Protein AF-A0A392T0E7-F1 (afdb_monomer_lite)

Secondary structure (DSSP, 8-state):
---HHHHHHHS-PPPP----------PPPPPPPPPPPHHHHHHHHHHHHHHHHHHHHHHHHHHHHHHHHTT-----HHHHHHHH---S-------

Structure (mmCIF, N/CA/C/O backbone):
data_AF-A0A392T0E7-F1
#
_entry.id   AF-A0A392T0E7-F1
#
loop_
_atom_site.group_PDB
_atom_site.id
_atom_site.type_symbol
_atom_site.label_atom_id
_atom_site.label_alt_id
_atom_site.label_comp_id
_atom_site.label_asym_id
_atom_site.label_entity_id
_atom_site.label_seq_id
_atom_site.pdbx_PDB_ins_code
_atom_site.Cartn_x
_atom_site.Cartn_y
_atom_site.Cartn_z
_atom_site.occupancy
_atom_site.B_iso_or_equiv
_atom_site.auth_seq_id
_atom_site.auth_comp_id
_atom_site.auth_asym_id
_atom_site.auth_atom_id
_atom_site.pdbx_PDB_model_num
ATOM 1 N N . VAL A 1 1 ? -30.596 -4.363 -32.293 1.00 55.09 1 VAL A N 1
ATOM 2 C CA . VAL A 1 1 ? -30.457 -5.747 -32.798 1.00 55.09 1 VAL A CA 1
ATOM 3 C C . VAL A 1 1 ? -29.215 -5.769 -33.663 1.00 55.09 1 VAL A C 1
ATOM 5 O O . VAL A 1 1 ? -29.133 -4.956 -34.576 1.00 55.09 1 VAL A O 1
ATOM 8 N N . ILE A 1 2 ? -28.215 -6.571 -33.302 1.00 56.38 2 ILE A N 1
ATOM 9 C CA . ILE A 1 2 ? -27.043 -6.782 -34.157 1.00 56.38 2 ILE A CA 1
ATOM 10 C C . ILE A 1 2 ? -27.529 -7.686 -35.294 1.00 56.38 2 ILE A C 1
ATOM 12 O O . ILE A 1 2 ? -27.953 -8.803 -35.031 1.00 56.38 2 ILE A O 1
ATOM 16 N N . ASP A 1 3 ? -27.576 -7.147 -36.509 1.00 70.56 3 ASP A N 1
ATOM 17 C CA . ASP A 1 3 ? -27.963 -7.867 -37.728 1.00 70.56 3 ASP A CA 1
ATOM 18 C C . ASP A 1 3 ? -26.709 -8.434 -38.412 1.00 70.56 3 ASP A C 1
ATOM 20 O O . ASP A 1 3 ? -25.614 -7.883 -38.255 1.00 70.56 3 ASP A O 1
ATOM 24 N N . ASP A 1 4 ? -26.854 -9.490 -39.208 1.00 67.00 4 ASP A N 1
ATOM 25 C CA . ASP A 1 4 ? -25.753 -10.208 -39.869 1.00 67.00 4 ASP A CA 1
ATOM 26 C C . ASP A 1 4 ? -24.892 -9.278 -40.745 1.00 67.00 4 ASP A C 1
ATOM 28 O O . ASP A 1 4 ? -23.683 -9.464 -40.905 1.00 67.00 4 ASP A O 1
ATOM 32 N N . ARG A 1 5 ? -25.479 -8.180 -41.238 1.00 67.50 5 ARG A N 1
ATOM 33 C CA . ARG A 1 5 ? -24.766 -7.116 -41.967 1.00 67.50 5 ARG A CA 1
ATOM 34 C C . ARG A 1 5 ? -23.740 -6.361 -41.118 1.00 67.50 5 ARG A C 1
ATOM 36 O O . ARG A 1 5 ? -22.766 -5.843 -41.665 1.00 67.50 5 ARG A O 1
ATOM 43 N N . HIS A 1 6 ? -23.946 -6.269 -39.805 1.00 70.88 6 HIS A N 1
ATOM 44 C CA . HIS A 1 6 ? -22.992 -5.661 -38.877 1.00 70.88 6 HIS A CA 1
ATOM 45 C C . HIS A 1 6 ? -21.752 -6.549 -38.711 1.00 70.88 6 HIS A C 1
ATOM 47 O O . HIS A 1 6 ? 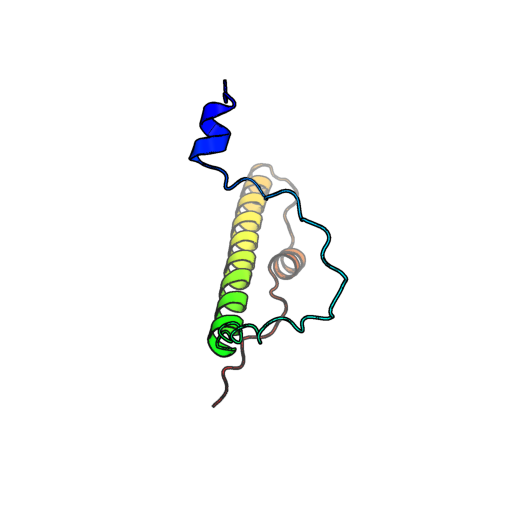-20.630 -6.044 -38.722 1.00 70.88 6 HIS A O 1
ATOM 53 N N . VAL A 1 7 ? -21.949 -7.871 -38.663 1.00 65.44 7 VAL A N 1
ATOM 54 C CA . VAL A 1 7 ? -20.867 -8.862 -38.551 1.00 65.44 7 VAL A CA 1
ATOM 55 C C . VAL A 1 7 ? -19.973 -8.829 -39.791 1.00 65.44 7 VAL A C 1
ATOM 57 O O . VAL A 1 7 ? -18.757 -8.765 -39.656 1.00 65.44 7 VAL A O 1
ATOM 60 N N . VAL A 1 8 ? -20.544 -8.751 -40.997 1.00 67.25 8 VAL A N 1
ATOM 61 C CA . VAL A 1 8 ? -19.759 -8.664 -42.247 1.00 67.25 8 VAL A CA 1
ATOM 62 C C . VAL A 1 8 ? -18.904 -7.391 -42.321 1.00 67.25 8 VAL A C 1
ATOM 64 O O . VAL A 1 8 ? -17.808 -7.414 -42.878 1.00 67.25 8 VAL A O 1
ATOM 67 N N . ARG A 1 9 ? -19.383 -6.268 -41.770 1.00 68.00 9 ARG A N 1
ATOM 68 C CA . ARG A 1 9 ? -18.645 -4.993 -41.807 1.00 68.00 9 ARG A CA 1
ATOM 69 C C . ARG A 1 9 ? -17.517 -4.907 -40.788 1.00 68.00 9 ARG A C 1
ATOM 71 O O . ARG A 1 9 ? -16.520 -4.248 -41.068 1.00 68.00 9 ARG A O 1
ATOM 78 N N . HIS A 1 10 ? -17.690 -5.509 -39.615 1.00 70.38 10 HIS A N 1
ATOM 79 C CA . HIS A 1 10 ? -16.791 -5.283 -38.480 1.00 70.38 10 HIS A CA 1
ATOM 80 C C . HIS A 1 10 ? -15.995 -6.518 -38.057 1.00 70.38 10 HIS A C 1
ATOM 82 O O . HIS A 1 10 ? -14.992 -6.378 -37.359 1.00 70.38 10 HIS A O 1
ATOM 88 N N . CYS A 1 11 ? -16.373 -7.712 -38.510 1.00 68.50 11 CYS A N 1
ATOM 89 C CA . CYS A 1 11 ? -15.646 -8.941 -38.237 1.00 68.50 11 CYS A CA 1
ATOM 90 C C . CYS A 1 11 ? -15.042 -9.481 -39.537 1.00 68.50 11 CYS A C 1
ATOM 92 O O . CYS A 1 11 ? -15.748 -9.741 -40.510 1.00 68.50 11 CYS A O 1
ATOM 94 N N . LYS A 1 12 ? -13.722 -9.707 -39.559 1.00 67.69 12 LYS A N 1
ATOM 95 C CA . LYS A 1 12 ? -13.116 -10.533 -40.608 1.00 67.69 12 LYS A CA 1
ATOM 96 C C . LYS A 1 12 ? -13.566 -11.972 -40.376 1.00 67.69 12 LYS A C 1
ATOM 98 O O . LYS A 1 12 ? -13.104 -12.609 -39.433 1.00 67.69 12 LYS A O 1
ATOM 103 N N . ALA A 1 13 ? -14.485 -12.467 -41.202 1.00 63.75 13 ALA A N 1
ATOM 104 C CA . ALA A 1 13 ? -14.849 -13.877 -41.188 1.00 63.75 13 ALA A CA 1
ATOM 105 C C . ALA A 1 13 ? -13.577 -14.716 -41.383 1.00 63.75 13 ALA A C 1
ATOM 107 O O . ALA A 1 13 ? -12.819 -14.483 -42.328 1.00 63.75 13 ALA A O 1
ATOM 108 N N . LYS A 1 14 ? -13.328 -15.676 -40.484 1.00 59.59 14 LYS A N 1
ATOM 109 C CA . LYS A 1 14 ? -12.342 -16.725 -40.752 1.00 59.59 14 LYS A CA 1
ATOM 110 C C . LYS A 1 14 ? -12.825 -17.466 -41.996 1.00 59.59 14 LYS A C 1
ATOM 112 O O . LYS A 1 14 ? -13.946 -17.971 -42.003 1.00 59.59 14 LYS A O 1
ATOM 117 N N . GLN A 1 15 ? -12.014 -17.479 -43.053 1.00 56.09 15 GLN A N 1
ATOM 118 C CA . GLN A 1 15 ? -12.282 -18.362 -44.183 1.00 56.09 15 GLN A CA 1
ATOM 119 C C . GLN A 1 15 ? -12.329 -19.806 -43.662 1.00 56.09 15 GLN A C 1
ATOM 121 O O . GLN A 1 15 ? -11.529 -20.142 -42.784 1.00 56.09 15 GLN A O 1
ATOM 126 N N . PRO A 1 16 ? -13.252 -20.649 -44.156 1.00 46.78 16 PRO A N 1
ATOM 127 C CA . PRO A 1 16 ? -13.178 -22.074 -43.894 1.00 46.78 16 PRO A CA 1
ATOM 128 C C . PRO A 1 16 ? -11.847 -22.573 -44.453 1.00 46.78 16 PRO A C 1
ATOM 130 O O . PRO A 1 16 ? -11.563 -22.439 -45.643 1.00 46.78 16 PRO A O 1
ATOM 133 N N . GLU A 1 17 ? -11.017 -23.068 -43.546 1.00 43.72 17 GLU A N 1
ATOM 134 C CA . GLU A 1 17 ? -9.707 -23.636 -43.813 1.00 43.72 17 GLU A CA 1
ATOM 135 C C . GLU A 1 17 ? -9.874 -24.752 -44.854 1.00 43.72 17 GLU A C 1
ATOM 137 O O . GLU A 1 17 ? -10.478 -25.792 -44.584 1.00 43.72 17 GLU A O 1
ATOM 142 N N . GLN A 1 18 ? -9.397 -24.527 -46.082 1.00 43.41 18 GLN A N 1
ATOM 143 C CA . GLN A 1 18 ? -9.113 -25.645 -46.970 1.00 43.41 18 GLN A CA 1
ATOM 144 C C . GLN A 1 18 ? -7.999 -26.433 -46.289 1.00 43.41 18 GLN A C 1
ATOM 146 O O . GLN A 1 18 ? -6.886 -25.929 -46.164 1.00 43.41 18 GLN A O 1
ATOM 151 N N . GLN A 1 19 ? -8.322 -27.641 -45.826 1.00 48.31 19 GLN A N 1
ATOM 152 C CA . GLN A 1 19 ? -7.353 -28.608 -45.324 1.00 48.31 19 GLN A CA 1
ATOM 153 C C . GLN A 1 19 ? -6.313 -28.875 -46.421 1.00 48.31 19 GLN A C 1
ATOM 155 O O . GLN A 1 19 ? -6.523 -29.688 -47.320 1.00 48.31 19 GLN A O 1
ATOM 160 N N . GLN A 1 20 ? -5.207 -28.137 -46.375 1.00 43.75 20 GLN A N 1
ATOM 161 C CA . GLN A 1 20 ? -3.965 -28.508 -47.034 1.00 43.75 20 GLN A CA 1
ATOM 162 C C . GLN A 1 20 ? -3.227 -29.506 -46.133 1.00 43.75 20 GLN A C 1
ATOM 164 O O . GLN A 1 20 ? -3.353 -29.415 -44.911 1.00 43.75 20 GLN A O 1
ATOM 169 N N . PRO A 1 21 ? -2.490 -30.474 -46.710 1.00 42.78 21 PRO A N 1
ATOM 170 C CA . PRO A 1 21 ? -1.732 -31.436 -45.925 1.00 42.78 21 PRO A CA 1
ATOM 171 C C . PRO A 1 21 ? -0.773 -30.694 -44.994 1.00 42.78 21 PRO A C 1
ATOM 173 O O . PRO A 1 21 ? -0.078 -29.779 -45.433 1.00 42.78 21 PRO A O 1
ATOM 176 N N . GLU A 1 22 ? -0.768 -31.103 -43.729 1.00 47.56 22 GLU A N 1
ATOM 177 C CA . GLU A 1 22 ? 0.039 -30.579 -42.630 1.00 47.56 22 GLU A CA 1
ATOM 178 C C . GLU A 1 22 ? 1.538 -30.664 -42.976 1.00 47.56 22 GLU A C 1
ATOM 180 O O . GLU A 1 22 ? 2.220 -31.646 -42.695 1.00 47.56 22 GLU A O 1
ATOM 185 N N . GLN A 1 23 ? 2.055 -29.644 -43.662 1.00 43.12 23 GLN A N 1
ATOM 186 C CA . GLN A 1 23 ? 3.470 -29.312 -43.605 1.00 43.12 23 GLN A CA 1
ATOM 187 C C . GLN A 1 23 ? 3.670 -28.575 -42.286 1.00 43.12 23 GLN A C 1
ATOM 189 O O . GLN A 1 23 ? 3.012 -27.561 -42.055 1.00 43.12 23 GLN A O 1
ATOM 194 N N . GLU A 1 24 ? 4.574 -29.073 -41.438 1.00 50.34 24 GLU A N 1
ATOM 195 C CA . GLU A 1 24 ? 5.132 -28.340 -40.299 1.00 50.34 24 GLU A CA 1
ATOM 196 C C . GLU A 1 24 ? 5.805 -27.061 -40.813 1.00 50.34 24 GLU A C 1
ATOM 198 O O . GLU A 1 24 ? 7.021 -26.968 -40.990 1.00 50.34 24 GLU A O 1
ATOM 203 N N . GLN A 1 25 ? 4.994 -26.057 -41.123 1.00 47.06 25 GLN A N 1
ATOM 204 C CA . GLN A 1 25 ? 5.460 -24.747 -41.497 1.00 47.06 25 GLN A CA 1
ATOM 205 C C . GLN A 1 25 ? 5.811 -24.053 -40.194 1.00 47.06 25 GLN A C 1
ATOM 207 O O . GLN A 1 25 ? 4.970 -23.452 -39.526 1.00 47.06 25 GLN A O 1
ATOM 212 N N . GLN A 1 26 ? 7.074 -24.224 -39.810 1.00 54.78 26 GLN A N 1
ATOM 213 C CA . GLN A 1 26 ? 7.706 -23.516 -38.713 1.00 54.78 26 GLN A CA 1
ATOM 214 C C . GLN A 1 26 ? 7.326 -22.037 -38.836 1.00 54.78 26 GLN A C 1
ATOM 216 O O . GLN A 1 26 ? 7.630 -21.391 -39.844 1.00 54.78 26 GLN A O 1
ATOM 221 N N . ALA A 1 27 ? 6.563 -21.544 -37.856 1.00 48.47 27 ALA A N 1
ATOM 222 C CA . ALA A 1 27 ? 6.060 -20.182 -37.876 1.00 48.47 27 ALA A CA 1
ATOM 223 C C . ALA A 1 27 ? 7.245 -19.221 -38.082 1.00 48.47 27 ALA A C 1
ATOM 225 O O . ALA A 1 27 ? 8.299 -19.432 -37.469 1.00 48.47 27 ALA A O 1
ATOM 226 N N . PRO A 1 28 ? 7.114 -18.192 -38.943 1.00 65.12 28 PRO A N 1
ATOM 227 C CA . PRO A 1 28 ? 8.155 -17.184 -39.089 1.00 65.12 28 PRO A CA 1
ATOM 228 C C . PRO A 1 28 ? 8.538 -16.673 -37.696 1.00 65.12 28 PRO A C 1
ATOM 230 O O . PRO A 1 28 ? 7.635 -16.489 -36.872 1.00 65.12 28 PRO A O 1
ATOM 233 N N . PRO A 1 29 ? 9.842 -16.486 -37.409 1.00 63.12 29 PRO A N 1
ATOM 234 C CA . PRO A 1 29 ? 10.296 -16.101 -36.083 1.00 63.12 29 PRO A CA 1
ATOM 235 C C . PRO A 1 29 ? 9.506 -14.873 -35.652 1.00 63.12 29 PRO A C 1
ATOM 237 O O . PRO A 1 29 ? 9.534 -13.835 -36.319 1.00 63.12 29 PRO A O 1
ATOM 240 N N . HIS A 1 30 ? 8.733 -15.027 -34.577 1.00 57.47 30 HIS A N 1
ATOM 241 C CA . HIS A 1 30 ? 8.002 -13.916 -33.997 1.00 57.47 30 HIS A CA 1
ATOM 242 C C . HIS A 1 30 ? 9.033 -12.818 -33.713 1.00 57.47 30 HIS A C 1
ATOM 244 O O . HIS A 1 30 ? 10.089 -13.133 -33.149 1.00 57.47 30 HIS A O 1
ATOM 250 N N . PRO A 1 31 ? 8.791 -11.557 -34.112 1.00 63.22 31 PRO A N 1
ATOM 251 C CA . PRO A 1 31 ? 9.647 -10.476 -33.654 1.00 63.22 31 PRO A CA 1
ATOM 252 C C . PRO A 1 31 ? 9.690 -10.567 -32.131 1.00 63.22 31 PRO A C 1
ATOM 254 O O . PRO A 1 31 ? 8.638 -10.690 -31.499 1.00 63.22 31 PRO A O 1
ATOM 257 N N . ALA A 1 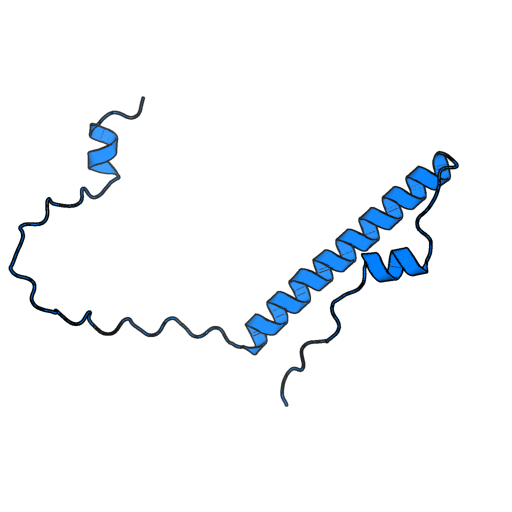32 ? 10.898 -10.605 -31.564 1.00 67.06 32 ALA A N 1
ATOM 258 C CA . ALA A 1 32 ? 11.075 -10.676 -30.124 1.00 67.06 32 ALA A CA 1
ATOM 259 C C . ALA A 1 32 ? 10.206 -9.583 -29.497 1.00 67.06 32 ALA A C 1
ATOM 261 O O . ALA A 1 32 ? 10.353 -8.406 -29.839 1.00 67.06 32 ALA A O 1
ATOM 262 N N . SER A 1 33 ? 9.251 -9.984 -28.652 1.00 62.28 33 SER A N 1
ATOM 263 C CA . SER A 1 33 ? 8.432 -9.041 -27.897 1.00 62.28 33 SER A CA 1
ATOM 264 C C . SER A 1 33 ? 9.366 -8.014 -27.261 1.00 62.28 33 SER A C 1
ATOM 266 O O . SER A 1 33 ? 10.411 -8.425 -26.745 1.00 62.28 33 SER A O 1
ATOM 268 N N . PRO A 1 34 ? 9.049 -6.707 -27.306 1.00 69.31 34 PRO A N 1
ATOM 269 C CA . PRO A 1 34 ? 9.917 -5.706 -26.709 1.00 69.31 34 PRO A CA 1
ATOM 270 C C . PRO A 1 34 ? 10.164 -6.096 -25.253 1.00 69.31 34 PRO A C 1
ATOM 272 O O . PRO A 1 34 ? 9.224 -6.218 -24.464 1.00 69.31 34 PRO A O 1
ATOM 275 N N . SER A 1 35 ? 11.424 -6.377 -24.923 1.00 73.00 35 SER A N 1
ATOM 276 C CA . SER A 1 35 ? 11.818 -6.704 -23.562 1.00 73.00 35 SER A CA 1
ATOM 277 C C . SER A 1 35 ? 11.586 -5.460 -22.719 1.00 73.00 35 SER A C 1
ATOM 279 O O . SER A 1 35 ? 12.186 -4.415 -22.975 1.00 73.00 35 SER A O 1
ATOM 281 N N . ILE A 1 36 ? 10.677 -5.556 -21.753 1.00 78.25 36 ILE A N 1
ATOM 282 C CA . ILE A 1 36 ? 10.439 -4.477 -20.799 1.00 78.25 36 ILE A CA 1
ATOM 283 C C . ILE A 1 36 ? 11.725 -4.299 -19.993 1.00 78.25 36 ILE A C 1
ATOM 285 O O . ILE A 1 36 ? 12.284 -5.277 -19.496 1.00 78.25 36 ILE A O 1
ATOM 289 N N . ASP A 1 37 ? 12.186 -3.056 -19.879 1.00 86.06 37 ASP A N 1
ATOM 290 C CA . ASP A 1 37 ? 13.315 -2.710 -19.026 1.00 86.06 37 ASP A CA 1
ATOM 291 C C . ASP A 1 37 ? 13.037 -3.170 -17.583 1.00 86.06 37 ASP A C 1
ATOM 293 O O . ASP A 1 37 ? 12.009 -2.827 -16.988 1.00 86.06 37 ASP A O 1
ATOM 297 N N . LEU A 1 38 ? 13.931 -3.997 -17.035 1.00 85.69 38 LEU A N 1
ATOM 298 C CA . LEU A 1 38 ? 13.738 -4.628 -15.728 1.00 85.69 38 LEU A CA 1
ATOM 299 C C . LEU A 1 38 ? 13.649 -3.584 -14.606 1.00 85.69 38 LEU A C 1
ATOM 301 O O . LEU A 1 38 ? 12.891 -3.774 -13.654 1.00 85.69 38 LEU A O 1
ATOM 305 N N . THR A 1 39 ? 14.363 -2.465 -14.731 1.00 86.25 39 THR A N 1
ATOM 306 C CA . THR A 1 39 ? 14.310 -1.357 -13.772 1.00 86.25 39 THR A CA 1
ATOM 307 C C . THR A 1 39 ? 12.935 -0.698 -13.779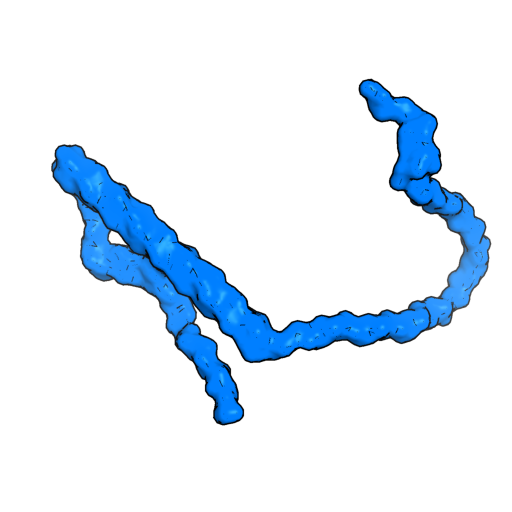 1.00 86.25 39 THR A C 1
ATOM 309 O O . THR A 1 39 ? 12.337 -0.522 -12.715 1.00 86.25 39 THR A O 1
ATOM 312 N N . LEU A 1 40 ? 12.382 -0.406 -14.960 1.00 85.56 40 LEU A N 1
ATOM 313 C CA . LEU A 1 40 ? 11.028 0.135 -15.106 1.00 85.56 40 LEU A CA 1
ATOM 314 C C . LEU A 1 40 ? 9.965 -0.835 -14.589 1.00 85.56 40 LEU A C 1
ATOM 316 O O . LEU A 1 40 ? 9.033 -0.414 -13.904 1.00 85.56 40 LEU A O 1
ATOM 320 N N . GLN A 1 41 ? 10.106 -2.129 -14.879 1.00 86.50 41 GLN A N 1
ATOM 321 C CA . GLN A 1 41 ? 9.194 -3.151 -14.371 1.00 86.50 41 GLN A CA 1
ATOM 322 C C . GLN A 1 41 ? 9.226 -3.216 -12.837 1.00 86.50 41 GLN A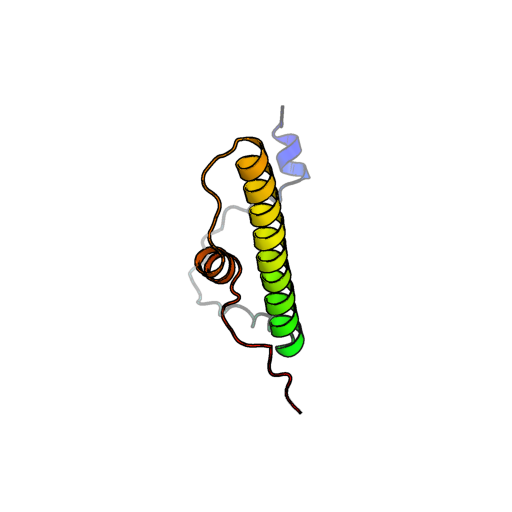 C 1
ATOM 324 O O . GLN A 1 41 ? 8.177 -3.202 -12.195 1.00 86.50 41 GLN A O 1
ATOM 329 N N . THR A 1 42 ? 10.421 -3.247 -12.247 1.00 86.12 42 THR A N 1
ATOM 330 C CA . THR A 1 42 ? 10.599 -3.329 -10.790 1.00 86.12 42 THR A CA 1
ATOM 331 C C . THR A 1 42 ? 10.076 -2.068 -10.100 1.00 86.12 42 THR A C 1
ATOM 333 O O . THR A 1 42 ? 9.404 -2.151 -9.072 1.00 86.12 42 THR A O 1
ATOM 336 N N . TRP A 1 43 ? 10.319 -0.894 -10.690 1.00 84.94 43 TRP A N 1
ATOM 337 C CA . TRP A 1 43 ? 9.766 0.368 -10.209 1.00 84.94 43 TRP A CA 1
ATOM 338 C C . TRP A 1 43 ? 8.234 0.367 -10.235 1.00 84.94 43 TRP A C 1
ATOM 340 O O . TRP A 1 43 ? 7.611 0.733 -9.239 1.00 84.94 43 TRP A O 1
ATOM 350 N N . LEU A 1 44 ? 7.629 -0.098 -11.334 1.00 89.31 44 LEU A N 1
ATOM 351 C CA . LEU A 1 44 ? 6.176 -0.149 -11.486 1.00 89.31 44 LEU A CA 1
ATOM 352 C C . LEU A 1 44 ? 5.523 -0.994 -10.389 1.00 89.31 44 LEU A C 1
ATOM 354 O O . LEU A 1 44 ? 4.591 -0.521 -9.741 1.00 89.31 44 LEU A O 1
ATOM 358 N N . TYR A 1 45 ? 6.016 -2.215 -10.165 1.00 86.44 45 TYR A N 1
ATOM 359 C CA . TYR A 1 45 ? 5.464 -3.099 -9.135 1.00 86.44 45 TYR A CA 1
ATOM 360 C C . TYR A 1 45 ? 5.641 -2.522 -7.734 1.00 86.44 45 TYR A C 1
ATOM 362 O O . TYR A 1 45 ? 4.696 -2.494 -6.950 1.00 86.44 45 TYR A O 1
ATOM 370 N N . HIS A 1 46 ? 6.812 -1.960 -7.439 1.00 85.19 46 HIS A N 1
ATOM 371 C CA . HIS A 1 46 ? 7.028 -1.331 -6.143 1.00 85.19 46 HIS A CA 1
ATOM 372 C C . HIS A 1 46 ? 6.081 -0.154 -5.897 1.00 85.19 46 HIS A C 1
ATOM 374 O O . HIS A 1 46 ? 5.457 -0.068 -4.843 1.00 85.19 46 HIS A O 1
ATOM 380 N N . THR A 1 47 ? 5.938 0.755 -6.863 1.00 87.88 47 THR A N 1
ATOM 381 C CA . THR A 1 47 ? 5.004 1.878 -6.729 1.00 87.88 47 THR A CA 1
ATOM 382 C C . THR A 1 47 ? 3.562 1.393 -6.618 1.00 87.88 47 THR A C 1
ATOM 384 O O . THR A 1 47 ? 2.789 1.961 -5.843 1.00 87.88 47 THR A O 1
ATOM 387 N N . TRP A 1 48 ? 3.194 0.353 -7.368 1.00 89.19 48 TRP A N 1
ATOM 388 C CA . TRP A 1 48 ? 1.856 -0.218 -7.329 1.00 89.19 48 TRP A CA 1
ATOM 389 C C . TRP A 1 48 ? 1.494 -0.676 -5.929 1.00 89.19 48 TRP A C 1
ATOM 391 O O . TRP A 1 48 ? 0.545 -0.146 -5.344 1.00 89.19 48 TRP A O 1
ATOM 401 N N . ASP A 1 49 ? 2.236 -1.622 -5.363 1.00 87.19 49 ASP A N 1
ATOM 402 C CA . ASP A 1 49 ? 1.805 -2.149 -4.087 1.00 87.19 49 ASP A CA 1
ATOM 403 C C . ASP A 1 49 ? 2.173 -1.220 -2.890 1.00 87.19 49 ASP A C 1
ATOM 405 O O . ASP A 1 49 ? 1.502 -1.290 -1.857 1.00 87.19 49 ASP A O 1
ATOM 409 N N . GLN A 1 50 ? 3.089 -0.242 -3.042 1.00 87.12 50 GLN A N 1
ATOM 410 C CA . GLN A 1 50 ? 3.212 0.881 -2.093 1.00 87.12 50 GLN A CA 1
ATOM 411 C C . GLN A 1 50 ? 1.896 1.674 -2.030 1.00 87.12 50 GLN A C 1
ATOM 413 O O . GLN A 1 50 ? 1.419 2.015 -0.945 1.00 87.12 50 GLN A O 1
ATOM 418 N N . ASN A 1 51 ? 1.262 1.937 -3.179 1.00 91.75 51 ASN A N 1
ATOM 419 C CA . ASN A 1 51 ? -0.062 2.561 -3.210 1.00 91.75 51 ASN A CA 1
ATOM 420 C C . ASN A 1 51 ? -1.131 1.658 -2.578 1.00 91.75 51 ASN A C 1
ATOM 422 O O . ASN A 1 51 ? -1.995 2.160 -1.860 1.00 91.75 51 ASN A O 1
ATOM 426 N N . ALA A 1 52 ? -1.058 0.339 -2.783 1.00 89.56 52 ALA A N 1
ATOM 427 C CA . ALA A 1 52 ? -1.968 -0.606 -2.136 1.00 89.56 52 ALA A CA 1
ATOM 428 C C . ALA A 1 52 ? -1.823 -0.593 -0.603 1.00 89.56 52 ALA A C 1
ATOM 430 O O . ALA A 1 52 ? -2.829 -0.571 0.106 1.00 89.56 52 ALA A O 1
ATOM 431 N N . ALA A 1 53 ? -0.593 -0.550 -0.083 1.00 89.12 53 ALA A N 1
ATOM 432 C CA . ALA A 1 53 ? -0.316 -0.425 1.347 1.00 89.12 53 ALA A CA 1
ATOM 433 C C . ALA A 1 53 ? -0.849 0.900 1.919 1.00 89.12 53 ALA A C 1
ATOM 435 O O . ALA A 1 53 ? -1.537 0.896 2.938 1.00 89.12 53 ALA A O 1
ATOM 436 N N . ASN A 1 54 ? -0.621 2.021 1.226 1.00 91.56 54 ASN A N 1
ATOM 437 C CA . ASN A 1 54 ? -1.157 3.328 1.620 1.00 91.56 54 ASN A CA 1
ATOM 438 C C . ASN A 1 54 ? -2.692 3.334 1.661 1.00 91.56 54 ASN A C 1
ATOM 440 O O . ASN A 1 54 ? -3.293 3.873 2.590 1.00 91.56 54 ASN A O 1
ATOM 444 N N . TYR A 1 55 ? -3.334 2.720 0.665 1.00 92.69 55 TYR A N 1
ATOM 445 C CA . TYR A 1 55 ? -4.789 2.615 0.610 1.00 92.69 55 TYR A CA 1
ATOM 446 C C . TYR A 1 55 ? -5.350 1.771 1.764 1.00 92.69 55 TYR A C 1
ATOM 448 O O . TYR A 1 55 ? -6.315 2.187 2.413 1.00 92.69 55 TYR A O 1
ATOM 456 N N . ARG A 1 56 ? -4.721 0.624 2.067 1.00 92.31 56 ARG A N 1
ATOM 457 C CA . ARG A 1 56 ? -5.059 -0.191 3.247 1.00 92.31 56 ARG A CA 1
ATOM 458 C C . ARG A 1 56 ? -4.933 0.623 4.534 1.00 92.31 56 ARG A C 1
ATOM 460 O O . ARG A 1 56 ? -5.867 0.630 5.332 1.00 92.31 56 ARG A O 1
ATOM 467 N N . ALA A 1 57 ? -3.860 1.403 4.677 1.00 92.56 57 ALA A N 1
ATOM 468 C CA . ALA A 1 57 ? -3.620 2.201 5.877 1.00 92.56 57 ALA A CA 1
ATOM 469 C C . ALA A 1 57 ? -4.698 3.268 6.078 1.00 92.56 57 ALA A C 1
ATOM 471 O O . ALA A 1 57 ? -5.256 3.393 7.168 1.00 92.56 57 ALA A O 1
ATOM 472 N N . MET A 1 58 ? -5.043 3.997 5.015 1.00 94.75 58 MET A N 1
ATOM 473 C CA . MET A 1 58 ? -6.106 5.003 5.053 1.00 94.75 58 MET A CA 1
ATOM 474 C C . MET A 1 58 ? -7.472 4.393 5.371 1.00 94.75 58 MET A C 1
ATOM 476 O O . MET A 1 58 ? -8.228 4.961 6.159 1.00 94.75 58 MET A O 1
ATOM 480 N N . THR A 1 59 ? -7.772 3.226 4.800 1.00 94.00 59 THR A N 1
ATOM 481 C CA . THR A 1 59 ? -9.024 2.505 5.062 1.00 94.00 59 THR A CA 1
ATOM 482 C C . THR A 1 59 ? -9.097 2.060 6.521 1.00 94.00 59 THR A C 1
ATOM 484 O O . THR A 1 59 ? -10.063 2.383 7.208 1.00 94.00 59 THR A O 1
ATOM 487 N N . ALA A 1 60 ? -8.044 1.420 7.034 1.00 92.38 60 ALA A N 1
ATOM 488 C CA . ALA A 1 60 ? -7.979 0.959 8.418 1.00 92.38 60 ALA A CA 1
ATOM 489 C C . ALA A 1 60 ? -8.061 2.118 9.429 1.00 92.38 60 ALA A C 1
ATOM 491 O O . ALA A 1 60 ? -8.704 1.987 10.472 1.00 92.38 60 ALA A O 1
ATOM 492 N N . LEU A 1 61 ? -7.465 3.279 9.124 1.00 93.44 61 LEU A N 1
ATOM 493 C CA . LEU A 1 61 ? -7.615 4.486 9.944 1.00 93.44 61 LEU A CA 1
ATOM 494 C C . LEU A 1 61 ? -9.057 4.994 9.943 1.00 93.44 61 LEU A C 1
ATOM 496 O O . LEU A 1 61 ? -9.594 5.313 11.002 1.00 93.44 61 LEU A O 1
ATOM 500 N N . HIS A 1 62 ? -9.691 5.055 8.772 1.00 94.75 62 HIS A N 1
ATOM 501 C CA . HIS A 1 62 ? -11.082 5.482 8.654 1.00 94.75 62 HIS A CA 1
ATOM 502 C C . HIS A 1 62 ? -12.029 4.559 9.434 1.00 94.75 62 HIS A C 1
ATOM 504 O O . HIS A 1 62 ? -12.848 5.039 10.218 1.00 94.75 62 HIS A O 1
ATOM 510 N N . GLU A 1 63 ? -11.861 3.244 9.299 1.00 93.31 63 GLU A N 1
ATOM 511 C CA . GLU A 1 63 ? -12.613 2.247 10.064 1.00 93.31 63 GLU A CA 1
ATOM 512 C C . GLU A 1 63 ? -12.359 2.369 11.569 1.00 93.31 63 GLU A C 1
ATOM 514 O O . GLU A 1 63 ? -13.303 2.330 12.355 1.00 93.31 63 GLU A O 1
ATOM 519 N N . SER A 1 64 ? -11.110 2.592 11.983 1.00 93.19 64 SER A N 1
ATOM 520 C CA . SER A 1 64 ? -10.767 2.776 13.397 1.00 93.19 64 SER A CA 1
ATOM 521 C C . SER A 1 64 ? -11.416 4.032 13.982 1.00 93.19 64 SER A C 1
ATOM 523 O O . SER A 1 64 ? -11.941 3.983 15.091 1.00 93.19 64 SER A O 1
ATOM 525 N N . MET A 1 65 ? -11.449 5.144 13.239 1.00 93.81 65 MET A N 1
ATOM 526 C CA . MET A 1 65 ? -12.146 6.365 13.665 1.00 93.81 65 MET A CA 1
ATOM 527 C C . MET A 1 65 ? -13.659 6.153 13.769 1.00 93.81 65 MET A C 1
ATOM 529 O O . MET A 1 65 ? -14.286 6.631 14.715 1.00 93.81 65 MET A O 1
ATOM 533 N N . TYR A 1 66 ? -14.244 5.416 12.824 1.00 95.19 66 TYR A N 1
ATOM 534 C CA . TYR A 1 66 ? -15.658 5.059 12.871 1.00 95.19 66 TYR A CA 1
ATOM 535 C C . TYR A 1 66 ? -15.976 4.188 14.094 1.00 95.19 66 TYR A C 1
ATOM 537 O O . TYR A 1 66 ? -16.907 4.488 14.841 1.00 95.19 66 TYR A O 1
ATOM 545 N N . GLN A 1 67 ? -15.160 3.167 14.362 1.00 95.31 67 GLN A N 1
ATOM 546 C CA . GLN A 1 67 ? -15.323 2.317 15.542 1.00 95.31 67 GLN A CA 1
ATOM 547 C C . GLN A 1 67 ? -15.118 3.089 16.842 1.00 95.31 67 GLN A C 1
ATOM 549 O O . GLN A 1 67 ? -15.884 2.900 17.782 1.00 95.31 67 GLN A O 1
ATOM 554 N N . LEU A 1 68 ? -14.157 4.015 16.893 1.00 94.06 68 LEU A N 1
ATOM 555 C CA . LEU A 1 68 ? -13.967 4.894 18.045 1.00 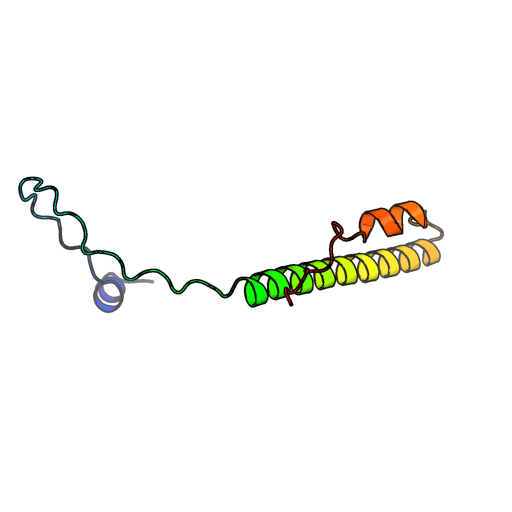94.06 68 LEU A CA 1
ATOM 556 C C . LEU A 1 68 ? -15.236 5.703 18.347 1.00 94.06 68 LEU A C 1
ATOM 558 O O . LEU A 1 68 ? -15.638 5.799 19.506 1.00 94.06 68 LEU A O 1
ATOM 562 N N . HIS A 1 69 ? -15.892 6.244 17.315 1.00 94.75 69 HIS A N 1
ATOM 563 C CA . HIS A 1 69 ? -17.153 6.972 17.470 1.00 94.75 69 HIS A CA 1
ATOM 564 C C . HIS A 1 69 ? -18.277 6.085 18.022 1.00 94.75 69 HIS A C 1
ATOM 566 O O . HIS A 1 69 ? -19.062 6.530 18.858 1.00 94.75 69 HIS A O 1
ATOM 572 N N . LEU A 1 70 ? -18.326 4.823 17.596 1.00 96.69 70 LEU A N 1
ATOM 573 C CA . LEU A 1 70 ? -19.293 3.834 18.072 1.00 96.69 70 LEU A CA 1
ATOM 574 C C . LEU A 1 70 ? -18.917 3.181 19.412 1.00 96.69 70 LEU A C 1
ATOM 576 O O . LEU A 1 70 ? -19.672 2.341 19.896 1.00 96.69 70 LEU A O 1
ATOM 580 N N . GLN A 1 71 ? -17.769 3.534 20.004 1.00 94.62 71 GLN A N 1
ATOM 581 C CA . GLN A 1 71 ? -17.179 2.826 21.151 1.00 94.62 71 GLN A CA 1
ATOM 582 C C . GLN A 1 71 ? -16.980 1.318 20.884 1.00 94.62 71 GLN A C 1
ATOM 584 O O . GLN A 1 71 ? -17.057 0.488 21.790 1.00 94.62 71 GLN A O 1
ATOM 589 N N . GLY A 1 72 ? -16.740 0.966 19.622 1.00 92.12 72 GLY A N 1
ATOM 590 C CA . GLY A 1 72 ? -16.478 -0.388 19.159 1.00 92.12 72 GLY A CA 1
ATOM 591 C C . GLY A 1 72 ? -15.010 -0.807 19.307 1.00 92.12 72 GLY A C 1
ATOM 592 O O . GLY A 1 72 ? -14.142 0.000 19.653 1.00 92.12 72 GLY A O 1
ATOM 593 N N . PRO A 1 73 ? -14.706 -2.086 19.035 1.00 91.56 73 PRO A N 1
ATOM 594 C CA . PRO A 1 73 ? -13.336 -2.576 19.020 1.00 91.56 73 PRO A CA 1
ATOM 595 C C . PRO A 1 73 ? -12.545 -1.927 17.877 1.00 91.56 73 PRO A C 1
ATOM 597 O O . PRO A 1 73 ? -13.021 -1.832 16.746 1.00 91.56 73 PRO A O 1
ATOM 600 N N . MET A 1 74 ? -11.317 -1.507 18.175 1.00 90.44 74 MET A N 1
ATOM 601 C CA . MET A 1 74 ? -10.382 -0.945 17.199 1.00 90.44 74 MET A CA 1
ATOM 602 C C . MET A 1 74 ? -9.274 -1.945 16.883 1.00 90.44 74 MET A C 1
ATOM 604 O O . MET A 1 74 ? -8.899 -2.764 17.727 1.00 90.44 74 MET A O 1
ATOM 608 N N . MET A 1 75 ? -8.720 -1.839 15.677 1.00 89.81 75 MET A N 1
ATOM 609 C CA . MET A 1 75 ? -7.500 -2.552 15.317 1.00 89.81 75 MET A CA 1
ATOM 610 C C . MET A 1 75 ? -6.364 -2.109 16.248 1.00 89.81 75 MET A C 1
ATOM 612 O O . MET A 1 75 ? -6.164 -0.914 16.475 1.00 89.81 75 MET A O 1
ATOM 616 N N . ASN A 1 76 ? -5.633 -3.067 16.819 1.00 90.12 76 ASN A N 1
ATOM 617 C CA . ASN A 1 76 ? -4.481 -2.745 17.655 1.00 90.12 76 ASN A CA 1
ATOM 618 C C . ASN A 1 76 ? -3.270 -2.357 16.775 1.00 90.12 76 ASN A C 1
ATOM 620 O O . ASN A 1 76 ? -3.238 -2.685 15.585 1.00 90.12 76 ASN A O 1
ATOM 624 N N . PRO A 1 77 ? -2.260 -1.657 17.324 1.00 87.75 77 PRO A N 1
ATOM 625 C CA . PRO A 1 77 ? -1.117 -1.220 16.525 1.00 87.75 77 PRO A CA 1
ATOM 626 C C . PRO A 1 77 ? -0.357 -2.365 15.821 1.00 87.75 77 PRO A C 1
ATOM 628 O O . PRO A 1 77 ? -0.048 -2.209 14.640 1.00 87.75 77 PRO A O 1
ATOM 631 N N . PRO A 1 78 ? -0.078 -3.523 16.459 1.00 89.06 78 PRO A N 1
ATOM 632 C CA . PRO A 1 78 ? 0.538 -4.665 15.772 1.00 89.06 78 PRO A CA 1
ATOM 633 C C . PRO A 1 78 ? -0.247 -5.166 14.553 1.00 89.06 78 PRO A C 1
ATOM 635 O O . PRO A 1 78 ? 0.338 -5.360 13.487 1.00 89.06 78 PRO A O 1
ATOM 638 N N . ASP A 1 79 ? -1.564 -5.318 14.688 1.00 88.38 79 ASP A N 1
ATOM 639 C CA . ASP A 1 79 ? -2.446 -5.768 13.610 1.00 88.38 79 ASP A CA 1
ATOM 640 C C . ASP A 1 79 ? -2.512 -4.730 12.490 1.00 88.38 79 ASP A C 1
ATOM 642 O O . ASP A 1 79 ? -2.513 -5.087 11.315 1.00 88.38 79 ASP A O 1
ATOM 646 N N . PHE A 1 80 ? -2.476 -3.441 12.838 1.00 88.06 80 PHE A N 1
ATOM 647 C CA . PHE A 1 80 ? -2.391 -2.353 11.868 1.00 88.06 80 PHE A CA 1
ATOM 648 C C . PHE A 1 80 ? -1.095 -2.415 11.061 1.00 88.06 80 PHE A C 1
ATOM 650 O O . PHE A 1 80 ? -1.120 -2.301 9.836 1.00 88.06 80 PHE A O 1
ATOM 657 N N . HIS A 1 81 ? 0.044 -2.639 11.714 1.00 84.75 81 HIS A N 1
ATOM 658 C CA . HIS A 1 81 ? 1.308 -2.814 11.005 1.00 84.75 81 HIS A CA 1
ATOM 659 C C . HIS A 1 81 ? 1.286 -4.055 10.111 1.00 84.75 81 HIS A C 1
ATOM 661 O O . HIS A 1 81 ? 1.687 -3.965 8.957 1.00 84.75 81 HIS A O 1
ATOM 667 N N . ALA A 1 82 ? 0.764 -5.186 10.588 1.00 86.00 82 ALA A N 1
ATOM 668 C CA . ALA A 1 82 ? 0.656 -6.404 9.787 1.00 86.00 82 ALA A CA 1
ATOM 669 C C . ALA A 1 82 ? -0.286 -6.240 8.579 1.00 86.00 82 ALA A C 1
ATOM 671 O O . ALA A 1 82 ? 0.042 -6.683 7.481 1.00 86.00 82 ALA A O 1
ATOM 672 N N . HIS A 1 83 ? -1.421 -5.562 8.758 1.00 83.19 83 HIS A N 1
ATOM 673 C CA . HIS A 1 83 ? -2.402 -5.293 7.704 1.00 83.19 83 HIS A CA 1
ATOM 674 C C . HIS A 1 83 ? -1.851 -4.372 6.605 1.00 83.19 83 HIS A C 1
ATOM 676 O O . HIS A 1 83 ? -2.134 -4.549 5.417 1.00 83.19 83 HIS A O 1
ATOM 682 N N . ASN A 1 84 ? -1.042 -3.388 7.000 1.00 83.62 84 ASN A N 1
ATOM 683 C CA . ASN A 1 84 ? -0.471 -2.398 6.089 1.00 83.62 84 ASN A CA 1
ATOM 684 C C . ASN A 1 84 ? 0.910 -2.777 5.565 1.00 83.62 84 ASN A C 1
ATOM 686 O O . ASN A 1 84 ? 1.413 -2.109 4.661 1.00 83.62 84 ASN A O 1
ATOM 690 N N . ASN A 1 85 ? 1.520 -3.826 6.118 1.00 75.44 85 ASN A N 1
ATOM 691 C CA . ASN A 1 85 ? 2.883 -4.181 5.787 1.00 75.44 85 ASN A CA 1
ATOM 692 C C . ASN A 1 85 ? 3.036 -4.493 4.297 1.00 75.44 85 ASN A C 1
ATOM 694 O O . ASN A 1 85 ? 2.223 -5.164 3.655 1.00 75.44 85 ASN A O 1
ATOM 698 N N . TRP A 1 86 ? 4.133 -3.963 3.779 1.00 69.31 86 TRP A N 1
ATOM 699 C CA . TRP A 1 86 ? 4.704 -4.266 2.482 1.00 69.31 86 TRP A CA 1
ATOM 700 C C . TRP A 1 86 ? 5.469 -5.593 2.568 1.00 69.31 86 TRP A C 1
ATOM 702 O O . TRP A 1 86 ? 6.187 -5.776 3.557 1.00 69.31 86 TRP A O 1
ATOM 712 N N . PRO A 1 87 ? 5.379 -6.514 1.589 1.00 61.16 87 PRO A N 1
ATOM 713 C CA . PRO A 1 87 ? 6.368 -7.579 1.473 1.00 61.16 87 PRO A CA 1
ATOM 714 C C . PRO A 1 87 ? 7.718 -6.916 1.174 1.00 61.16 87 PRO A C 1
ATOM 716 O O . PRO A 1 87 ? 7.981 -6.460 0.066 1.00 61.16 87 PRO A O 1
ATOM 719 N N . GLY A 1 88 ? 8.523 -6.763 2.225 1.00 64.69 88 GLY A N 1
ATOM 720 C CA . GLY A 1 88 ? 9.803 -6.069 2.205 1.00 64.69 88 GLY A CA 1
ATOM 721 C C . GLY A 1 88 ? 10.720 -6.591 1.107 1.00 64.69 88 GLY A C 1
ATOM 722 O O . GLY A 1 88 ? 11.176 -7.721 1.177 1.00 64.69 88 GLY A O 1
ATOM 723 N N . ASP A 1 89 ? 10.945 -5.764 0.093 1.00 58.16 89 ASP A N 1
ATOM 724 C CA . ASP A 1 89 ? 12.211 -5.065 -0.115 1.00 58.16 89 ASP A CA 1
ATOM 725 C C . ASP A 1 89 ? 11.965 -3.836 -1.003 1.00 58.16 89 ASP A C 1
ATOM 727 O O . ASP A 1 89 ? 11.044 -3.799 -1.826 1.00 58.16 89 ASP A O 1
ATOM 731 N N . ARG A 1 90 ? 12.772 -2.788 -0.817 1.00 59.44 90 ARG A N 1
ATOM 732 C CA . ARG A 1 90 ? 12.843 -1.693 -1.791 1.00 59.44 90 ARG A CA 1
ATOM 733 C C . ARG A 1 90 ? 13.537 -2.245 -3.043 1.00 59.44 90 ARG A C 1
ATOM 735 O O . ARG A 1 90 ? 14.531 -2.952 -2.876 1.00 59.44 90 ARG A O 1
ATOM 742 N N . PRO A 1 91 ? 13.094 -1.907 -4.268 1.00 59.66 91 PRO A N 1
ATOM 743 C CA . PRO A 1 91 ? 13.830 -2.215 -5.480 1.00 59.66 91 PRO A CA 1
ATOM 744 C C . PRO A 1 91 ? 15.290 -1.829 -5.307 1.00 59.66 91 PRO A C 1
ATOM 746 O O . PRO A 1 91 ? 15.603 -0.663 -5.044 1.00 59.66 91 PRO A O 1
ATOM 749 N N . GLN A 1 92 ? 16.177 -2.809 -5.421 1.00 63.19 92 GLN A N 1
ATOM 750 C CA . GLN A 1 92 ? 17.589 -2.529 -5.589 1.00 63.19 92 GLN A CA 1
ATOM 751 C C . GLN A 1 92 ? 17.765 -2.118 -7.046 1.00 63.19 92 GLN A C 1
ATOM 753 O O . GLN A 1 92 ? 17.747 -2.950 -7.951 1.00 63.19 92 GLN A O 1
ATOM 758 N N . PHE A 1 93 ? 17.845 -0.814 -7.278 1.00 66.62 93 PHE A N 1
ATOM 759 C CA . PHE A 1 93 ? 18.308 -0.293 -8.554 1.00 66.62 93 PHE A CA 1
ATOM 760 C C . PHE A 1 93 ? 19.821 -0.554 -8.604 1.00 66.62 93 PHE A C 1
ATOM 762 O O . PHE A 1 93 ? 20.5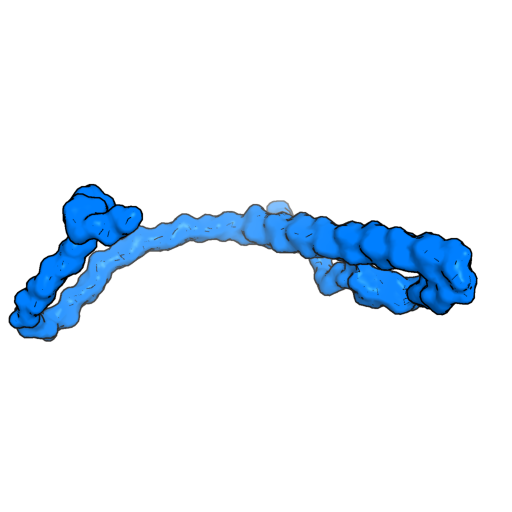18 -0.202 -7.652 1.00 66.62 93 PHE A O 1
ATOM 769 N N . GLY A 1 94 ? 20.300 -1.259 -9.635 1.00 69.94 94 GLY A N 1
ATOM 770 C CA . GLY A 1 94 ? 21.735 -1.519 -9.829 1.00 69.94 94 GLY A CA 1
ATOM 771 C C . GLY A 1 94 ? 22.556 -0.225 -9.948 1.00 69.94 94 GLY A C 1
ATOM 772 O O . GLY A 1 94 ? 21.963 0.839 -10.119 1.00 69.94 94 GLY A O 1
ATOM 773 N N . GLU A 1 95 ? 23.888 -0.342 -9.825 1.00 50.06 95 GLU A N 1
ATOM 774 C CA . GLU A 1 95 ? 24.865 0.776 -9.842 1.00 50.06 95 GLU A CA 1
ATOM 775 C C . GLU A 1 95 ? 24.644 1.821 -10.947 1.00 50.06 95 GLU A C 1
ATOM 777 O O . GLU A 1 95 ? 24.442 1.429 -12.121 1.00 50.06 95 GLU A O 1
#

pLDDT: mean 75.25, std 16.54, range [42.78, 96.69]

Foldseek 3Di:
DCDVVNCVVPPDDDDDDPDDPDDPPPPDPDDPDPDPDVLVVLVVVVVVVLVVLVVQLVVLVVVQVVCVVVVHDHDDPVSSCVRSDDPDDRDPDDD

Radius of gyration: 27.08 Å; chains: 1; bounding box: 55×38×68 Å

Organism: NCBI:txid97028

Sequence (95 aa):
VIDDRHVVRHCKAKQPEQQQPEQEQQAPPHPASPSIDLTLQTWLYHTWDQNAANYRAMTALHESMYQLHLQGPMMNPPDFHAHNNWPGDRPQFGE